Protein AF-A0A258FH87-F1 (afdb_monomer)

Foldseek 3Di:
DVVLVVVLVVLVVLLVVLCCQLPVPPVHDPVSNVVSVVSNVVSVVVSVVSVVVVVVVVVVD

Solvent-accessible surface area (backbone atoms only — not comparable to full-atom values): 3346 Å² total; per-residue (Å²): 111,68,71,57,51,54,48,52,57,49,51,52,51,51,30,53,54,19,43,54,49,38,65,44,58,89,81,41,56,70,70,57,20,53,50,23,41,52,48,23,57,52,48,54,57,52,48,55,52,50,52,56,55,55,53,61,57,61,79,73,113

Structure (mmCIF, N/CA/C/O backbone):
data_AF-A0A258FH87-F1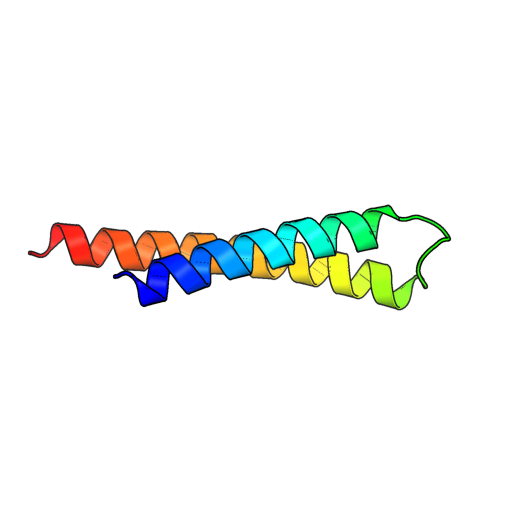
#
_entry.id   AF-A0A258FH87-F1
#
loop_
_atom_site.group_PDB
_atom_site.id
_atom_site.type_symbol
_atom_site.label_atom_id
_atom_site.label_alt_id
_atom_site.label_comp_id
_atom_site.label_asym_id
_atom_site.label_entity_id
_atom_site.label_seq_id
_atom_site.pdbx_PDB_ins_code
_atom_site.Cartn_x
_atom_site.Cartn_y
_atom_site.Cartn_z
_atom_site.occupancy
_atom_site.B_iso_or_equiv
_atom_site.auth_seq_id
_atom_site.auth_comp_id
_atom_site.auth_asym_id
_atom_site.auth_atom_id
_atom_site.pdbx_PDB_model_num
ATOM 1 N N . MET A 1 1 ? -6.586 0.359 19.841 1.00 80.62 1 MET A N 1
ATOM 2 C CA . MET A 1 1 ? -6.406 1.253 18.677 1.00 80.62 1 MET A CA 1
ATOM 3 C C . MET A 1 1 ? -4.946 1.423 18.265 1.00 80.62 1 MET A C 1
ATOM 5 O O . MET A 1 1 ? -4.717 1.630 17.085 1.00 80.62 1 MET A O 1
ATOM 9 N N . GLU A 1 2 ? -3.953 1.276 19.155 1.00 89.94 2 GLU A N 1
ATOM 10 C CA . GLU A 1 2 ? -2.539 1.484 18.777 1.00 89.94 2 GLU A CA 1
ATOM 11 C C . GLU A 1 2 ? -2.054 0.590 17.623 1.00 89.94 2 GLU A C 1
ATOM 13 O O . GLU A 1 2 ? -1.381 1.062 16.716 1.00 89.94 2 GLU A O 1
ATOM 18 N N . GLN A 1 3 ? -2.445 -0.686 17.591 1.00 91.50 3 GLN A N 1
ATOM 19 C CA . GLN A 1 3 ? -2.068 -1.597 16.506 1.00 91.50 3 GLN A CA 1
ATOM 20 C C . GLN A 1 3 ? -2.657 -1.170 15.155 1.00 91.50 3 GLN A C 1
ATOM 22 O O . GLN A 1 3 ? -1.998 -1.322 14.134 1.00 91.50 3 GLN A O 1
ATOM 27 N N . VAL A 1 4 ? -3.878 -0.624 15.151 1.00 89.62 4 VAL A N 1
ATOM 28 C CA . VAL A 1 4 ? -4.535 -0.122 13.933 1.00 89.62 4 VAL A CA 1
ATOM 29 C C . VAL A 1 4 ? -3.780 1.095 13.406 1.00 89.62 4 VAL A C 1
ATOM 31 O O . VAL A 1 4 ? -3.431 1.123 12.232 1.00 89.62 4 VAL A O 1
ATOM 34 N N . ARG A 1 5 ? -3.404 2.019 14.297 1.00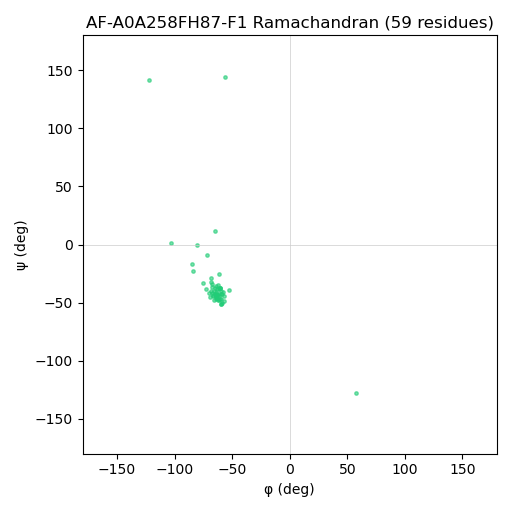 89.44 5 ARG A N 1
ATOM 35 C CA . ARG A 1 5 ? -2.586 3.190 13.961 1.00 89.44 5 ARG A CA 1
ATOM 36 C C . ARG A 1 5 ? -1.221 2.805 13.381 1.00 89.44 5 ARG A C 1
ATOM 38 O O . ARG A 1 5 ? -0.792 3.365 12.381 1.00 89.44 5 ARG A O 1
ATOM 45 N N . ILE A 1 6 ? -0.559 1.797 13.958 1.00 94.75 6 ILE A N 1
ATOM 46 C CA . ILE A 1 6 ? 0.703 1.260 13.418 1.00 94.75 6 ILE A CA 1
ATOM 47 C C . ILE A 1 6 ? 0.506 0.720 11.996 1.00 94.75 6 ILE A C 1
ATOM 49 O O . ILE A 1 6 ? 1.378 0.903 11.141 1.00 94.75 6 ILE A O 1
ATOM 53 N N . VAL A 1 7 ? -0.618 0.048 11.731 1.00 94.06 7 VAL A N 1
ATOM 54 C CA . VAL A 1 7 ? -0.945 -0.442 10.388 1.00 94.06 7 VAL A CA 1
ATOM 55 C C . VAL A 1 7 ? -1.177 0.727 9.431 1.00 94.06 7 VAL A C 1
ATOM 57 O O . VAL A 1 7 ? -0.568 0.729 8.367 1.00 94.06 7 VAL A O 1
ATOM 60 N N . GLU A 1 8 ? -1.966 1.733 9.805 1.00 91.88 8 GLU A N 1
ATOM 61 C CA . GLU A 1 8 ? -2.212 2.936 8.989 1.00 91.88 8 GLU A CA 1
ATOM 62 C C . GLU A 1 8 ? -0.909 3.663 8.628 1.00 91.88 8 GLU A C 1
ATOM 64 O O . GLU A 1 8 ? -0.640 3.905 7.450 1.00 91.88 8 GLU A O 1
ATOM 69 N N . ASP A 1 9 ? -0.040 3.903 9.614 1.00 93.06 9 ASP A N 1
ATOM 70 C CA . ASP A 1 9 ? 1.275 4.518 9.403 1.00 93.06 9 ASP A CA 1
ATOM 71 C C . ASP A 1 9 ? 2.161 3.674 8.473 1.00 93.06 9 ASP A C 1
ATOM 73 O O . ASP A 1 9 ? 2.927 4.201 7.660 1.00 93.06 9 ASP A O 1
ATOM 77 N N . SER A 1 10 ? 2.084 2.346 8.589 1.00 95.56 10 SER A N 1
ATOM 78 C CA . SER A 1 10 ? 2.848 1.431 7.736 1.00 95.56 10 SER A CA 1
ATOM 79 C C . SER A 1 10 ? 2.324 1.437 6.302 1.00 95.56 10 SER A C 1
ATOM 81 O O . SER A 1 10 ? 3.119 1.479 5.365 1.00 95.56 10 SER A O 1
ATOM 83 N N . LEU A 1 11 ? 1.003 1.449 6.118 1.00 94.88 11 LEU A N 1
ATOM 84 C CA . LEU A 1 11 ? 0.369 1.535 4.804 1.00 94.88 11 LEU A CA 1
ATOM 85 C C . LEU A 1 11 ? 0.716 2.854 4.110 1.00 94.88 11 LEU A C 1
ATOM 87 O O . LEU A 1 11 ? 1.103 2.832 2.942 1.00 94.88 11 LEU A O 1
ATOM 91 N N . ALA A 1 12 ? 0.686 3.976 4.834 1.00 93.00 12 ALA A N 1
ATOM 92 C CA . ALA A 1 12 ? 1.087 5.278 4.306 1.00 93.00 12 ALA A CA 1
ATOM 93 C C . ALA A 1 12 ? 2.544 5.278 3.808 1.00 93.00 12 ALA A C 1
ATOM 95 O O . ALA A 1 12 ? 2.833 5.772 2.717 1.00 93.00 12 ALA A O 1
ATOM 96 N N . LYS A 1 13 ? 3.462 4.656 4.561 1.00 96.06 13 LYS A N 1
ATOM 97 C CA . LYS A 1 13 ? 4.867 4.495 4.144 1.00 96.06 13 LYS A CA 1
ATOM 98 C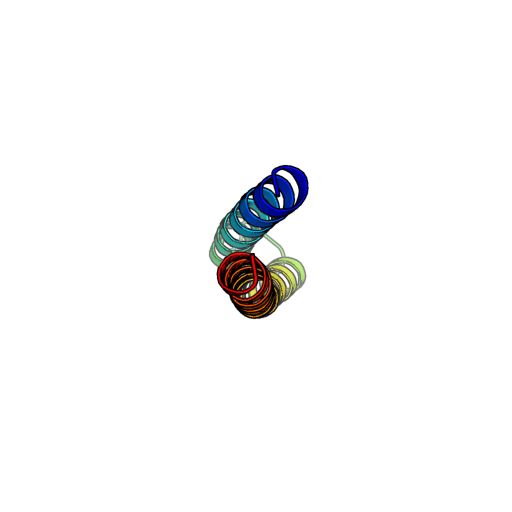 C . LYS A 1 13 ? 5.007 3.639 2.889 1.00 96.06 13 LYS A C 1
ATOM 100 O O . LYS A 1 13 ? 5.789 3.984 2.008 1.00 96.06 13 LYS A O 1
ATOM 105 N N . VAL A 1 14 ? 4.258 2.538 2.792 1.00 96.88 14 VAL A N 1
ATOM 106 C CA . VAL A 1 14 ? 4.292 1.671 1.604 1.00 96.88 14 VAL A CA 1
ATOM 107 C C . VAL A 1 14 ? 3.741 2.402 0.381 1.00 96.88 14 VAL A C 1
ATOM 109 O O . VAL A 1 14 ? 4.330 2.280 -0.692 1.00 96.88 14 VAL A O 1
ATOM 112 N N . VAL A 1 15 ? 2.670 3.189 0.528 1.00 96.12 15 VAL A N 1
ATOM 113 C CA . VAL A 1 15 ? 2.127 4.029 -0.555 1.00 96.12 15 VAL A CA 1
ATOM 114 C C . VAL A 1 15 ? 3.180 5.020 -1.046 1.00 96.12 15 VAL A C 1
ATOM 116 O O . VAL A 1 15 ? 3.454 5.052 -2.244 1.00 96.12 15 VAL A O 1
ATOM 119 N N . ALA A 1 16 ? 3.808 5.768 -0.134 1.00 95.19 16 ALA A N 1
ATOM 120 C CA . ALA A 1 16 ? 4.831 6.753 -0.483 1.00 95.19 16 ALA A CA 1
ATOM 121 C C . ALA A 1 16 ? 6.016 6.110 -1.224 1.00 95.19 16 ALA A C 1
ATOM 123 O O . ALA A 1 16 ? 6.357 6.530 -2.327 1.00 95.19 16 ALA A O 1
ATOM 124 N N . LEU A 1 17 ? 6.571 5.022 -0.680 1.00 97.06 17 LEU A N 1
ATOM 125 C CA . LEU A 1 17 ? 7.693 4.318 -1.304 1.00 97.06 17 LEU A CA 1
ATOM 126 C C . LEU A 1 17 ? 7.322 3.723 -2.671 1.00 97.06 17 LEU A C 1
ATOM 128 O O . LEU A 1 17 ? 8.121 3.731 -3.604 1.00 97.06 17 LEU A O 1
ATOM 132 N N . SER A 1 18 ? 6.102 3.202 -2.805 1.00 97.12 18 SER A N 1
ATOM 133 C CA . SER A 1 18 ? 5.628 2.647 -4.074 1.00 97.12 18 SER A CA 1
ATOM 134 C C . SER A 1 18 ? 5.455 3.737 -5.135 1.00 97.12 18 SER A C 1
ATOM 136 O O . SER A 1 18 ? 5.784 3.506 -6.299 1.00 97.12 18 SER A O 1
ATOM 138 N N . ALA A 1 19 ? 5.000 4.932 -4.749 1.00 95.56 19 ALA A N 1
ATOM 139 C CA . ALA A 1 19 ? 4.929 6.080 -5.648 1.00 95.56 19 ALA A CA 1
ATOM 140 C C . ALA A 1 19 ? 6.329 6.515 -6.115 1.00 95.56 19 ALA A C 1
ATOM 142 O O . ALA A 1 19 ? 6.556 6.631 -7.318 1.00 95.56 19 ALA A O 1
ATOM 143 N N . GLU A 1 20 ? 7.295 6.629 -5.197 1.00 96.62 20 GLU A N 1
ATOM 144 C CA . GLU A 1 20 ? 8.689 6.962 -5.536 1.00 96.62 20 GLU A CA 1
ATOM 145 C C . GLU A 1 20 ? 9.297 5.966 -6.539 1.00 96.62 20 GLU A C 1
ATOM 147 O O . GLU A 1 20 ? 9.909 6.364 -7.533 1.00 96.62 20 GLU A O 1
ATOM 152 N N . ILE A 1 21 ? 9.087 4.659 -6.332 1.00 96.75 21 ILE A N 1
ATOM 153 C CA . ILE A 1 21 ? 9.566 3.621 -7.259 1.00 96.75 21 ILE A CA 1
ATOM 154 C C . ILE A 1 21 ? 8.874 3.741 -8.621 1.00 96.75 21 ILE A C 1
ATOM 156 O O . ILE A 1 21 ? 9.528 3.622 -9.660 1.00 96.75 21 ILE A O 1
ATOM 160 N N . ALA A 1 22 ? 7.560 3.977 -8.640 1.00 96.38 22 ALA A N 1
ATOM 161 C CA . ALA A 1 22 ? 6.803 4.141 -9.878 1.00 96.38 22 ALA A CA 1
ATOM 162 C C . ALA A 1 22 ? 7.277 5.356 -10.699 1.00 96.38 22 ALA A C 1
ATOM 164 O O . ALA A 1 22 ? 7.311 5.287 -11.934 1.00 96.38 22 ALA A O 1
ATOM 165 N N . GLU A 1 23 ? 7.688 6.430 -10.023 1.00 94.88 23 GLU A N 1
ATOM 166 C CA . GLU A 1 23 ? 8.176 7.678 -10.618 1.00 94.88 23 GLU A CA 1
ATOM 167 C C . GLU A 1 23 ? 9.670 7.654 -10.979 1.00 94.88 23 GLU A C 1
ATOM 169 O O . GLU A 1 23 ? 10.103 8.446 -11.815 1.00 94.88 23 GLU A O 1
ATOM 174 N N . GLY A 1 24 ? 10.452 6.708 -10.447 1.00 92.06 24 GLY A N 1
ATOM 175 C CA . GLY A 1 24 ? 11.910 6.618 -10.619 1.00 92.06 24 GLY A CA 1
ATOM 176 C C . GLY A 1 24 ? 12.436 6.357 -12.044 1.00 92.06 24 GLY A C 1
ATOM 177 O O . GLY A 1 24 ? 13.616 6.057 -12.212 1.00 92.06 24 GLY A O 1
ATOM 178 N N . GLY A 1 25 ? 11.600 6.461 -13.081 1.00 87.00 25 GLY A N 1
ATOM 179 C CA . GLY A 1 25 ? 12.026 6.430 -14.484 1.00 87.00 25 GLY A CA 1
ATOM 180 C C . GLY A 1 25 ? 12.799 5.162 -14.860 1.00 87.00 25 GLY A C 1
ATOM 181 O O . GLY A 1 25 ? 12.336 4.050 -14.614 1.00 87.00 25 GLY A O 1
ATOM 182 N N . ASP A 1 26 ? 13.978 5.329 -15.457 1.00 91.31 26 ASP A N 1
ATOM 183 C CA . ASP A 1 26 ? 14.820 4.216 -15.920 1.00 91.31 26 ASP A CA 1
ATOM 184 C C . ASP A 1 26 ? 15.651 3.557 -14.802 1.00 91.31 26 ASP A C 1
ATOM 186 O O . ASP A 1 26 ? 16.360 2.584 -15.055 1.00 91.31 26 ASP A O 1
ATOM 190 N N . VAL A 1 27 ? 15.547 4.038 -13.553 1.00 96.31 27 VAL A N 1
ATOM 191 C CA . VAL A 1 27 ? 16.198 3.411 -12.384 1.00 96.31 27 VAL A CA 1
ATOM 192 C C . VAL A 1 27 ? 15.564 2.055 -12.062 1.00 96.31 27 VAL A C 1
ATOM 194 O O . VAL A 1 27 ? 16.238 1.157 -11.555 1.00 96.31 27 VAL A O 1
ATOM 197 N N . TYR A 1 28 ? 14.280 1.882 -12.388 1.00 94.75 28 TYR A N 1
ATOM 198 C CA . TYR A 1 28 ? 13.517 0.676 -12.085 1.00 94.75 28 TYR A CA 1
ATOM 199 C C . TYR A 1 28 ? 12.928 0.034 -13.351 1.00 94.75 28 TYR A C 1
ATOM 201 O O . TYR A 1 28 ? 12.411 0.736 -14.228 1.00 94.75 28 TYR A O 1
ATOM 209 N N . PRO A 1 29 ? 12.912 -1.312 -13.441 1.00 96.44 29 PRO A N 1
ATOM 210 C CA . PRO A 1 29 ? 12.264 -2.011 -14.544 1.00 96.44 29 PRO A CA 1
ATOM 211 C C . PRO A 1 29 ? 10.789 -1.625 -14.678 1.00 96.44 29 PRO A C 1
ATOM 213 O O . PRO A 1 29 ? 10.080 -1.478 -13.683 1.00 96.44 29 PRO A O 1
ATOM 216 N N . VAL A 1 30 ? 10.291 -1.549 -15.915 1.00 95.00 30 VAL A N 1
ATOM 217 C CA . VAL A 1 30 ? 8.896 -1.165 -16.204 1.00 95.00 30 VAL A CA 1
ATOM 218 C C . VAL A 1 30 ? 7.864 -2.002 -15.436 1.00 95.00 30 VAL A C 1
ATOM 220 O O . VAL A 1 30 ? 6.894 -1.450 -14.927 1.0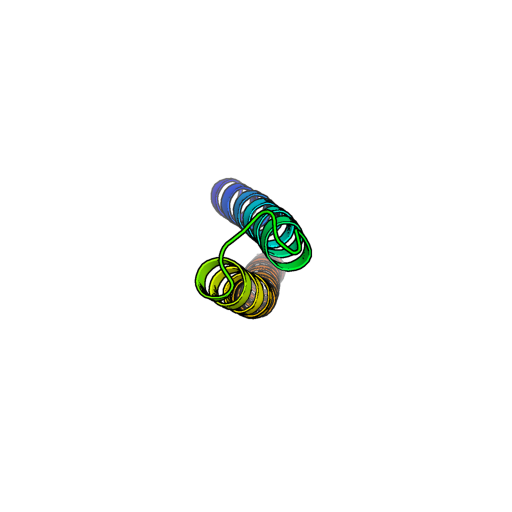0 95.00 30 VAL A O 1
ATOM 223 N N . GLY A 1 31 ? 8.095 -3.311 -15.279 1.00 96.38 31 GLY A N 1
ATOM 224 C CA . GLY A 1 31 ? 7.199 -4.192 -14.520 1.00 96.38 31 GLY A CA 1
ATOM 225 C C . GLY A 1 31 ? 7.171 -3.887 -13.019 1.00 96.38 31 GLY A C 1
ATOM 226 O O . GLY A 1 31 ? 6.115 -3.975 -12.400 1.00 96.38 31 GLY A O 1
ATOM 227 N N . VAL A 1 32 ? 8.303 -3.467 -12.444 1.00 97.19 32 VAL A N 1
ATOM 228 C CA . VAL A 1 32 ? 8.386 -3.047 -11.036 1.00 97.19 32 VAL A CA 1
ATOM 229 C C . VAL A 1 32 ? 7.635 -1.732 -10.844 1.00 97.19 32 VAL A C 1
ATOM 231 O O . VAL A 1 32 ? 6.822 -1.623 -9.932 1.00 97.19 32 VAL A O 1
ATOM 234 N N . ARG A 1 33 ? 7.829 -0.765 -11.749 1.00 97.44 33 ARG A N 1
ATOM 235 C CA . ARG A 1 33 ? 7.116 0.520 -11.705 1.00 97.44 33 ARG A CA 1
ATOM 236 C C . ARG A 1 33 ? 5.607 0.356 -11.846 1.00 97.44 33 ARG A C 1
ATOM 238 O O . ARG A 1 33 ? 4.853 0.993 -11.119 1.00 97.44 33 ARG A O 1
ATOM 245 N N . ASP A 1 34 ? 5.162 -0.504 -12.764 1.00 97.44 34 ASP A N 1
ATOM 246 C CA . ASP A 1 34 ? 3.736 -0.787 -12.946 1.00 97.44 34 ASP A CA 1
ATOM 247 C C . ASP A 1 34 ? 3.123 -1.450 -11.712 1.00 97.44 34 ASP A C 1
ATOM 249 O O . ASP A 1 34 ? 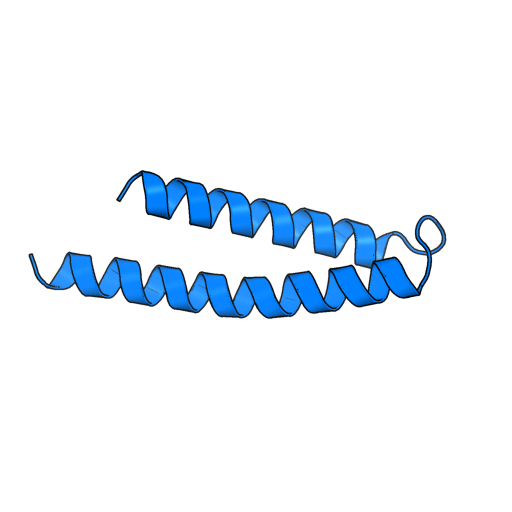2.050 -1.043 -11.269 1.00 97.44 34 ASP A O 1
ATOM 253 N N . LEU A 1 35 ? 3.828 -2.415 -11.114 1.00 97.69 35 LEU A N 1
ATOM 254 C CA . LEU A 1 35 ? 3.389 -3.053 -9.878 1.00 97.69 35 LEU A CA 1
ATOM 255 C C . LEU A 1 35 ? 3.287 -2.044 -8.728 1.00 97.69 35 LEU A C 1
ATOM 257 O O . LEU A 1 35 ? 2.265 -2.005 -8.048 1.00 97.69 35 LEU A O 1
ATOM 261 N N . CYS A 1 36 ? 4.308 -1.210 -8.530 1.00 98.00 36 CYS A N 1
ATOM 262 C CA . CYS A 1 36 ? 4.325 -0.210 -7.466 1.00 98.00 36 CYS A CA 1
ATOM 263 C C . CYS A 1 36 ? 3.242 0.865 -7.654 1.00 98.00 36 CYS A C 1
ATOM 265 O O . CYS A 1 36 ? 2.588 1.237 -6.683 1.00 98.00 36 CYS A O 1
ATOM 267 N N . ARG A 1 37 ? 2.960 1.291 -8.892 1.00 96.62 37 ARG A N 1
ATOM 268 C CA . ARG A 1 37 ? 1.834 2.195 -9.183 1.00 96.62 37 ARG A CA 1
ATOM 269 C C . ARG A 1 37 ? 0.493 1.586 -8.767 1.00 96.62 37 ARG A C 1
ATOM 271 O O . ARG A 1 37 ? -0.242 2.202 -8.001 1.00 96.62 37 ARG A O 1
ATOM 278 N N . ARG A 1 38 ? 0.210 0.349 -9.193 1.00 96.88 38 ARG A N 1
ATOM 279 C CA . ARG A 1 38 ? -1.028 -0.359 -8.810 1.00 96.88 38 ARG A CA 1
ATOM 280 C C . ARG A 1 38 ? -1.121 -0.583 -7.302 1.00 96.88 38 ARG A C 1
ATOM 282 O O . ARG A 1 38 ? -2.203 -0.488 -6.735 1.00 96.88 38 ARG A O 1
ATOM 289 N N . LEU A 1 39 ? 0.007 -0.886 -6.658 1.00 96.81 39 LEU A N 1
ATOM 290 C CA . LEU A 1 39 ? 0.072 -1.083 -5.213 1.00 96.81 39 LEU A CA 1
ATOM 291 C C . LEU A 1 39 ? -0.273 0.207 -4.459 1.00 96.81 39 LEU A C 1
ATOM 293 O O . LEU A 1 39 ? -1.056 0.156 -3.516 1.00 96.81 39 LEU A O 1
ATOM 297 N N . ALA A 1 40 ? 0.261 1.355 -4.883 1.00 94.88 40 ALA A N 1
ATOM 298 C CA . ALA A 1 40 ? -0.061 2.648 -4.282 1.00 94.88 40 ALA A CA 1
ATOM 299 C C . ALA A 1 40 ? -1.560 2.983 -4.411 1.00 94.88 40 ALA A C 1
ATOM 301 O O . ALA A 1 40 ? -2.184 3.391 -3.432 1.00 94.88 40 ALA A O 1
ATOM 302 N N . GLU A 1 41 ? -2.148 2.751 -5.589 1.00 93.88 41 GLU A N 1
ATOM 303 C CA . GLU A 1 41 ? -3.580 2.960 -5.850 1.00 93.88 41 GLU A CA 1
ATOM 304 C C . GLU A 1 41 ? -4.471 2.060 -4.970 1.00 93.88 41 GLU A C 1
ATOM 306 O O . GLU A 1 41 ? -5.405 2.540 -4.323 1.00 93.88 41 GLU A O 1
ATOM 311 N N . ASP A 1 42 ? -4.165 0.761 -4.898 1.00 95.31 42 ASP A N 1
ATOM 312 C CA . ASP A 1 42 ? -4.932 -0.213 -4.109 1.00 95.31 42 ASP A CA 1
ATOM 313 C C . ASP A 1 42 ? -4.823 0.061 -2.598 1.00 95.31 42 ASP A C 1
ATOM 315 O O . ASP A 1 42 ? -5.828 0.055 -1.879 1.00 95.31 42 ASP 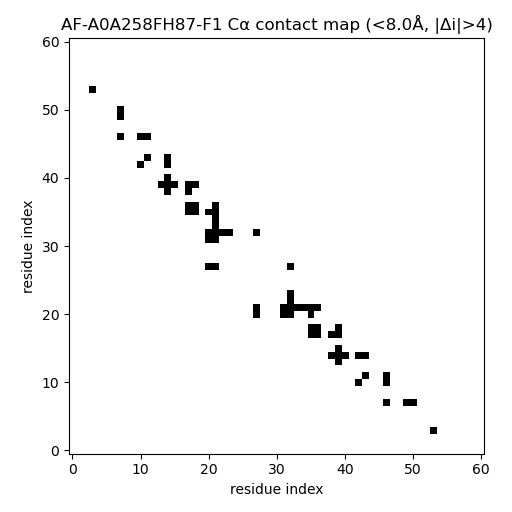A O 1
ATOM 319 N N . LEU A 1 43 ? -3.622 0.371 -2.102 1.00 94.69 43 LEU A N 1
ATOM 320 C CA . LEU A 1 43 ? -3.416 0.672 -0.686 1.00 94.69 43 LEU A CA 1
ATOM 321 C C . LEU A 1 43 ? -4.059 1.992 -0.254 1.00 94.69 43 LEU A C 1
ATOM 323 O O . LEU A 1 43 ? -4.535 2.073 0.882 1.00 94.69 43 LEU A O 1
ATOM 327 N N . ALA A 1 44 ? -4.139 2.997 -1.130 1.00 88.62 44 ALA A N 1
ATOM 328 C CA . ALA A 1 44 ? -4.857 4.235 -0.832 1.00 88.62 44 ALA A CA 1
ATOM 329 C C . ALA A 1 44 ? -6.349 3.960 -0.562 1.00 88.62 44 ALA A C 1
ATOM 331 O O . ALA A 1 44 ? -6.892 4.398 0.456 1.00 88.62 44 ALA A O 1
ATOM 332 N N . ALA A 1 45 ? -6.995 3.154 -1.413 1.00 89.88 45 ALA A N 1
ATOM 333 C CA . ALA A 1 45 ? -8.398 2.772 -1.238 1.00 89.88 45 ALA A CA 1
ATOM 334 C C . ALA A 1 45 ? -8.632 1.937 0.038 1.00 89.88 45 ALA A C 1
ATOM 336 O O . ALA A 1 45 ? -9.611 2.146 0.767 1.00 89.88 45 ALA A O 1
ATOM 337 N N . ARG A 1 46 ? -7.721 1.004 0.344 1.00 91.12 46 ARG A N 1
ATOM 338 C CA . ARG A 1 46 ? -7.807 0.162 1.551 1.00 91.12 46 ARG A CA 1
ATOM 339 C C . ARG A 1 46 ? -7.594 0.955 2.836 1.00 91.12 46 ARG A C 1
ATOM 341 O O . ARG A 1 46 ? -8.319 0.723 3.799 1.00 91.12 46 ARG A O 1
ATOM 348 N N . THR A 1 47 ? -6.653 1.900 2.840 1.00 90.88 47 THR A N 1
ATOM 349 C CA . THR A 1 47 ? -6.385 2.764 4.002 1.00 90.88 47 THR A CA 1
ATOM 350 C C . THR A 1 47 ? -7.598 3.633 4.326 1.00 90.88 47 THR A C 1
ATOM 352 O O . THR A 1 47 ? -8.016 3.674 5.477 1.00 90.88 47 THR A O 1
ATOM 355 N N . ALA A 1 48 ? -8.241 4.229 3.315 1.00 88.19 48 ALA A N 1
ATOM 356 C CA . ALA A 1 48 ? -9.468 5.004 3.516 1.00 88.19 48 ALA A CA 1
ATOM 357 C C . ALA A 1 48 ? -10.613 4.159 4.109 1.00 88.19 48 ALA A C 1
ATOM 359 O O . ALA A 1 48 ? -11.375 4.622 4.955 1.00 88.19 48 ALA A O 1
ATOM 360 N N . THR A 1 49 ? -10.720 2.894 3.690 1.00 91.38 49 THR A N 1
ATOM 361 C CA . THR A 1 49 ? -11.705 1.961 4.256 1.00 91.38 49 THR A CA 1
ATOM 362 C C . THR A 1 49 ? -11.390 1.625 5.716 1.00 91.38 49 THR A C 1
ATOM 364 O O . THR A 1 49 ? -12.306 1.556 6.535 1.00 91.38 49 THR A O 1
ATOM 367 N N . LEU A 1 50 ? -10.113 1.412 6.050 1.00 89.38 50 LEU A N 1
ATOM 368 C CA . LEU A 1 50 ? -9.673 1.107 7.412 1.00 89.38 50 LEU A CA 1
ATOM 369 C C . LEU A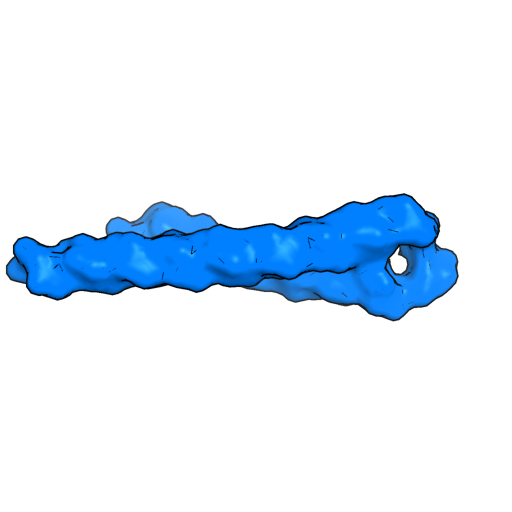 1 50 ? -9.958 2.271 8.370 1.00 89.38 50 LEU A C 1
ATOM 371 O O . LEU A 1 50 ? -10.558 2.035 9.418 1.00 89.38 50 LEU A O 1
ATOM 375 N N . ASP A 1 51 ? -9.628 3.501 7.969 1.00 86.62 51 ASP A N 1
ATOM 376 C CA . ASP A 1 51 ? -9.893 4.720 8.746 1.00 86.62 51 ASP A CA 1
ATOM 377 C C . ASP A 1 51 ? -11.400 4.896 9.005 1.00 86.62 51 ASP A C 1
ATOM 379 O O . ASP A 1 51 ? -11.841 5.043 10.147 1.00 86.62 51 ASP A O 1
ATOM 383 N N . ALA A 1 52 ? -12.233 4.727 7.970 1.00 89.94 52 ALA A N 1
ATOM 384 C CA . ALA A 1 52 ? -13.6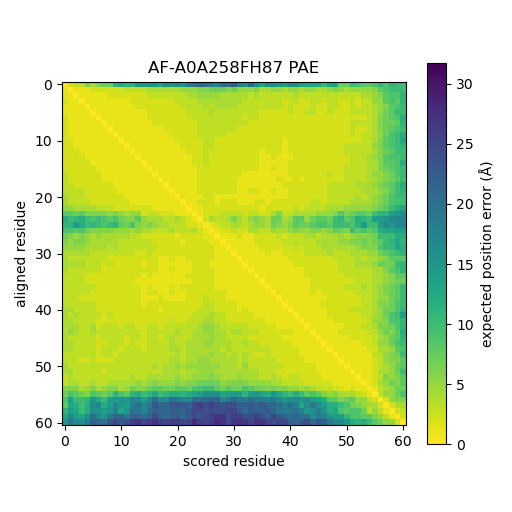87 4.791 8.119 1.00 89.94 52 ALA A CA 1
ATOM 385 C C . ALA A 1 52 ? -14.239 3.729 9.092 1.00 89.94 52 ALA A C 1
ATOM 387 O O . ALA A 1 52 ? -15.188 3.988 9.834 1.00 89.94 52 ALA A O 1
ATOM 388 N N . LEU A 1 53 ? -13.674 2.517 9.107 1.00 89.06 53 LEU A N 1
ATOM 389 C CA . LEU A 1 53 ? -14.068 1.469 10.056 1.00 89.06 53 LEU A CA 1
ATOM 390 C C . LEU A 1 53 ? -13.581 1.765 11.480 1.00 89.06 53 LEU A C 1
ATOM 392 O O . LEU A 1 53 ? -14.315 1.497 12.436 1.00 89.06 53 LEU A O 1
ATOM 396 N N . ALA A 1 54 ? -12.377 2.319 11.630 1.00 84.94 54 ALA A N 1
ATOM 397 C CA . ALA A 1 54 ? -11.817 2.709 12.919 1.00 84.94 54 ALA A CA 1
ATOM 398 C C . ALA A 1 54 ? -12.640 3.835 13.569 1.00 84.94 54 ALA A C 1
ATOM 400 O O . ALA A 1 54 ? -12.995 3.729 14.744 1.00 84.94 54 ALA A O 1
ATOM 401 N N . GLN A 1 55 ? -13.029 4.850 12.792 1.00 83.06 55 GLN A N 1
ATOM 402 C CA . GLN A 1 55 ? -13.866 5.969 13.242 1.00 83.06 55 GLN A CA 1
ATOM 403 C C . GLN A 1 55 ? -15.266 5.512 13.672 1.00 83.06 55 GLN A C 1
ATOM 405 O O . GLN A 1 55 ? -15.719 5.840 14.766 1.00 83.06 55 GLN A O 1
ATOM 410 N N . ARG A 1 56 ? -15.919 4.648 12.881 1.00 79.62 56 ARG A N 1
ATOM 411 C CA . ARG A 1 56 ? -17.271 4.139 13.195 1.00 79.62 56 ARG A CA 1
ATOM 412 C C 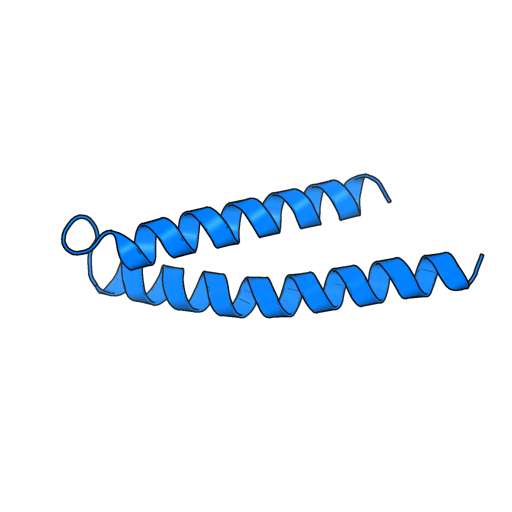. ARG A 1 56 ? -17.357 3.355 14.506 1.00 79.62 56 ARG A C 1
ATOM 414 O O . ARG A 1 56 ? -18.441 3.266 15.070 1.00 79.62 56 ARG A O 1
ATOM 421 N N . ASN A 1 57 ? -16.256 2.764 14.973 1.00 62.66 57 ASN A N 1
ATOM 422 C CA . ASN A 1 57 ? -16.217 2.058 16.258 1.00 62.66 57 ASN A CA 1
ATOM 423 C C . ASN A 1 57 ? -15.976 2.999 17.454 1.00 62.66 57 ASN A C 1
ATOM 425 O O . ASN A 1 57 ? -16.340 2.640 18.574 1.00 62.66 57 ASN A O 1
ATOM 429 N N . LEU A 1 58 ? -15.389 4.182 17.229 1.00 58.56 58 LEU A N 1
ATOM 430 C CA . LEU A 1 58 ? -15.213 5.213 18.259 1.00 58.56 58 LEU A CA 1
ATOM 431 C C . LEU A 1 58 ? -16.528 5.938 18.565 1.00 58.56 58 LEU A C 1
ATOM 433 O O . LEU A 1 58 ? -16.768 6.259 19.718 1.00 58.56 58 LEU A O 1
ATOM 437 N N . ASP A 1 59 ? -17.403 6.111 17.572 1.00 58.94 59 ASP A N 1
ATOM 438 C CA . ASP A 1 59 ? -18.716 6.752 17.756 1.00 58.94 59 ASP A CA 1
ATOM 439 C C . ASP A 1 59 ? -19.734 5.880 18.528 1.00 58.94 59 ASP A C 1
ATOM 441 O O . ASP A 1 59 ? -20.827 6.340 18.859 1.00 58.94 59 ASP A O 1
ATOM 445 N N . GLN A 1 60 ? -19.416 4.602 18.778 1.00 55.25 60 GLN A N 1
ATOM 446 C CA . GLN A 1 60 ? -20.311 3.622 19.415 1.00 55.25 60 GLN A CA 1
ATOM 447 C C . GLN A 1 60 ? -19.997 3.341 20.898 1.00 55.25 60 GLN A C 1
ATOM 449 O O . GLN A 1 60 ? -20.682 2.511 21.500 1.00 55.25 60 GLN A O 1
ATOM 454 N N . HIS A 1 61 ? -18.995 4.007 21.481 1.00 45.91 61 HIS A N 1
ATOM 455 C CA . HIS A 1 61 ? -18.617 3.917 22.900 1.00 45.91 61 HIS A CA 1
ATOM 456 C C . HIS A 1 61 ? -18.601 5.303 23.547 1.00 45.91 61 HIS A C 1
ATOM 458 O O . HIS A 1 61 ? -18.883 5.367 24.765 1.00 45.91 61 HIS A O 1
#

Sequence (61 aa):
MEQVRIVEDSLAKVVALSAEIAEGGDVYPVGVRDLCRRLAEDLAARTATLDALAQRNLDQH

pLDDT: mean 89.95, std 11.01, range [45.91, 98.0]

Radius of gyration: 14.54 Å; Cα contacts (8 Å, |Δi|>4): 36; chains: 1; bounding box: 36×12×39 Å

Nearest PDB structures (foldseek):
  4abm-assembly2_C  TM=8.594E-01  e=2.915E+00  Homo sapiens
  4abm-assembly1_B  TM=8.998E-01  e=4.007E+00  Homo sapiens
  4abm-assembly3_D  TM=8.068E-01  e=2.736E+00  Homo sapiens

Mean predicted aligned error: 4.46 Å

Secondary structure (DSSP, 8-state):
-HHHHHHHHHHHHHHHHHHHHHH-GGGS-HHHHHHHHHHHHHHHHHHHHHHHHHHHHHTT-